Protein AF-A0A2N0NJS9-F1 (afdb_monomer_lite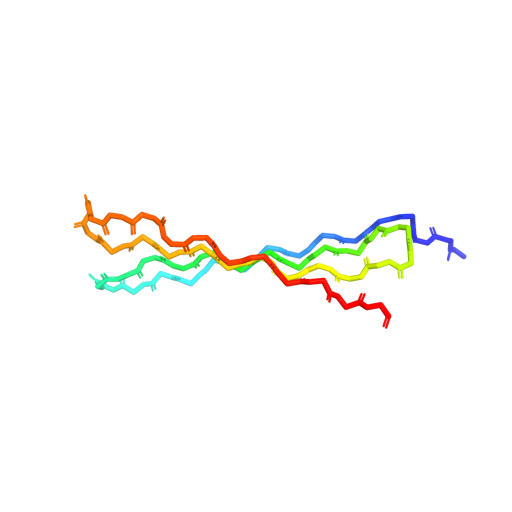)

Radius of gyration: 13.31 Å; chains: 1; bounding box: 30×21×36 Å

pLDDT: mean 82.15, std 10.37, range [49.16, 91.94]

Foldseek 3Di:
DDDQKDWDWDWDDDPFKIKIWIWMDHPNKIKIWIWMDGPPPDIDIDIDIDD

Secondary structure (DSSP, 8-state):
----EEEEEEEEE-SS-EEEEEEEEETTEEEEEEEEE-TTS--EEEEEEE-

Organism: NCBI:txid588596

Structure (mmCIF, N/CA/C/O backbone):
data_AF-A0A2N0NJS9-F1
#
_entry.id   AF-A0A2N0NJS9-F1
#
loop_
_atom_site.group_PDB
_atom_site.id
_atom_site.type_symbol
_atom_site.label_atom_id
_atom_site.label_alt_id
_atom_site.label_comp_id
_atom_site.label_asym_id
_atom_site.label_entity_id
_atom_site.label_seq_id
_atom_site.pdbx_PDB_ins_code
_atom_site.Cartn_x
_atom_site.Cartn_y
_atom_site.Cartn_z
_atom_site.occupancy
_atom_site.B_iso_or_equiv
_atom_site.auth_seq_id
_atom_site.auth_comp_id
_atom_site.auth_asym_id
_atom_site.auth_atom_id
_atom_site.pdbx_PDB_model_num
ATOM 1 N N . MET A 1 1 ? 19.700 9.816 -14.226 1.00 49.16 1 MET A N 1
ATOM 2 C CA . MET A 1 1 ? 19.537 8.711 -13.258 1.00 49.16 1 MET A CA 1
ATOM 3 C C . MET A 1 1 ? 18.190 8.065 -13.555 1.00 49.16 1 MET A C 1
ATOM 5 O O . MET A 1 1 ? 17.194 8.773 -13.499 1.00 49.16 1 MET A O 1
ATOM 9 N N . GLN A 1 2 ? 18.162 6.802 -13.983 1.00 67.94 2 GLN A N 1
ATOM 10 C CA . GLN A 1 2 ? 16.926 6.065 -14.270 1.00 67.94 2 GLN A CA 1
ATOM 11 C C . GLN A 1 2 ? 16.528 5.300 -13.002 1.00 67.94 2 GLN A C 1
ATOM 13 O O . GLN A 1 2 ? 17.364 4.617 -12.419 1.00 67.94 2 GLN A O 1
ATOM 18 N N . VAL A 1 3 ? 15.293 5.474 -12.528 1.00 67.81 3 VAL A N 1
ATOM 19 C CA . VAL A 1 3 ? 14.768 4.746 -11.362 1.00 67.81 3 VAL A CA 1
ATOM 20 C C . VAL A 1 3 ? 13.932 3.584 -11.886 1.00 67.81 3 VAL A C 1
ATOM 22 O O . VAL A 1 3 ? 12.809 3.787 -12.342 1.00 67.81 3 VAL A O 1
ATOM 25 N N . ASP A 1 4 ? 14.489 2.374 -11.851 1.00 77.12 4 ASP A N 1
ATOM 26 C CA . ASP A 1 4 ? 13.848 1.177 -12.420 1.00 77.12 4 ASP A CA 1
ATOM 27 C C . ASP A 1 4 ? 12.727 0.612 -11.536 1.00 77.12 4 ASP A C 1
ATOM 29 O O . ASP A 1 4 ? 11.797 -0.043 -12.016 1.00 77.12 4 ASP A O 1
ATOM 33 N N . SER A 1 5 ? 12.797 0.877 -10.231 1.00 80.12 5 SER A N 1
ATOM 34 C CA . SER A 1 5 ? 11.710 0.609 -9.296 1.00 80.12 5 SER A CA 1
ATOM 35 C C . SER A 1 5 ? 11.846 1.455 -8.037 1.00 80.12 5 SER A C 1
ATOM 37 O O . SER A 1 5 ? 12.948 1.849 -7.654 1.00 80.12 5 SER A O 1
ATOM 39 N N . LEU A 1 6 ? 10.715 1.725 -7.393 1.00 86.25 6 LEU A N 1
ATOM 40 C CA . LEU A 1 6 ? 10.648 2.473 -6.144 1.00 86.25 6 LEU A CA 1
ATOM 41 C C . LEU A 1 6 ? 9.656 1.770 -5.223 1.00 86.25 6 LEU A C 1
ATOM 43 O O . LEU A 1 6 ? 8.538 1.495 -5.648 1.00 86.25 6 LEU A O 1
ATOM 47 N N . ASN A 1 7 ? 10.059 1.484 -3.987 1.00 86.62 7 ASN A N 1
ATOM 48 C CA . ASN A 1 7 ? 9.217 0.835 -2.987 1.00 86.62 7 ASN A CA 1
ATOM 49 C C . ASN A 1 7 ? 9.173 1.702 -1.730 1.00 86.62 7 ASN A C 1
ATOM 51 O O . ASN A 1 7 ? 10.214 1.995 -1.145 1.00 86.62 7 ASN A O 1
ATOM 55 N N . PHE A 1 8 ? 7.972 2.046 -1.282 1.00 89.00 8 PHE A N 1
ATOM 56 C CA . PHE A 1 8 ? 7.734 2.655 0.018 1.00 89.00 8 PHE A CA 1
ATOM 57 C C . PHE A 1 8 ? 6.809 1.761 0.829 1.00 89.00 8 PHE A C 1
ATOM 59 O O . PHE A 1 8 ? 5.741 1.365 0.363 1.00 89.00 8 PHE A O 1
ATOM 66 N N . ARG A 1 9 ? 7.217 1.461 2.061 1.00 91.62 9 ARG A N 1
ATOM 67 C CA . ARG A 1 9 ? 6.403 0.723 3.024 1.00 91.62 9 ARG A CA 1
ATOM 68 C C . ARG A 1 9 ? 6.165 1.603 4.237 1.00 91.62 9 ARG A C 1
ATOM 70 O O . ARG A 1 9 ? 7.120 2.067 4.855 1.00 91.62 9 ARG A O 1
ATOM 77 N N . ILE A 1 10 ? 4.898 1.818 4.568 1.00 90.19 10 ILE A N 1
ATOM 78 C CA . ILE A 1 10 ? 4.478 2.555 5.757 1.00 90.19 10 ILE A CA 1
ATOM 79 C C . ILE A 1 10 ? 3.595 1.629 6.579 1.00 90.19 10 ILE A C 1
ATOM 81 O O . ILE A 1 10 ? 2.509 1.237 6.151 1.00 90.19 10 ILE A O 1
ATOM 85 N N . THR A 1 11 ? 4.051 1.302 7.780 1.00 90.06 11 THR A N 1
ATOM 86 C CA . THR A 1 11 ? 3.278 0.510 8.734 1.00 90.06 11 THR A CA 1
ATOM 87 C C . THR A 1 11 ? 2.716 1.441 9.797 1.00 90.06 11 THR A C 1
ATOM 89 O O . THR A 1 11 ? 3.463 2.146 10.471 1.00 90.06 11 THR A O 1
ATOM 92 N N . THR A 1 12 ? 1.397 1.445 9.957 1.00 88.56 12 THR A N 1
ATOM 93 C CA . THR A 1 12 ? 0.710 2.172 11.029 1.00 88.56 12 THR A CA 1
ATOM 94 C C . THR A 1 12 ? 0.101 1.172 12.000 1.00 88.56 12 THR A C 1
ATOM 96 O O . THR A 1 12 ? -0.774 0.391 11.626 1.00 88.56 12 THR A O 1
ATOM 99 N N . ALA A 1 13 ? 0.558 1.210 13.251 1.00 86.62 13 ALA A N 1
ATOM 100 C CA . ALA A 1 13 ? 0.059 0.368 14.329 1.00 86.62 13 ALA A CA 1
ATOM 101 C C . ALA A 1 13 ? -0.826 1.185 15.280 1.00 86.62 13 ALA A C 1
ATOM 103 O O . ALA A 1 13 ? -0.456 2.273 15.721 1.00 86.62 13 ALA A O 1
ATOM 104 N N . SER A 1 14 ? -1.994 0.649 15.612 1.00 86.69 14 SER A N 1
ATOM 105 C CA . SER A 1 14 ? -2.902 1.163 16.637 1.00 86.69 14 SER A CA 1
ATOM 106 C C . SER A 1 14 ? -3.233 0.042 17.620 1.00 86.69 14 SER A C 1
ATOM 108 O O . SER A 1 14 ? -3.156 -1.134 17.271 1.00 86.69 14 SER A O 1
ATOM 110 N N . LYS A 1 15 ? -3.679 0.386 18.838 1.00 79.88 15 LYS A N 1
ATOM 111 C CA . LYS A 1 15 ? -4.106 -0.591 19.862 1.00 79.88 15 LYS A CA 1
ATOM 112 C C . LYS A 1 15 ? -5.153 -1.596 19.353 1.00 79.88 15 LYS A C 1
ATOM 114 O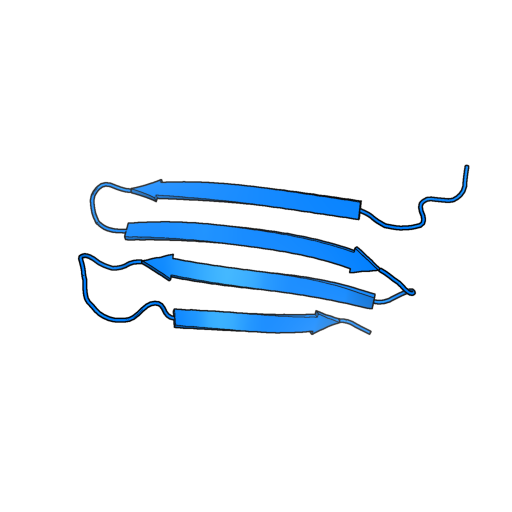 O . LYS A 1 15 ? -5.320 -2.649 19.952 1.00 79.88 15 LYS A O 1
ATOM 119 N N . VAL A 1 16 ? -5.871 -1.257 18.280 1.00 79.50 16 VAL A N 1
ATOM 120 C CA . VAL A 1 16 ? -6.982 -2.047 17.731 1.00 79.50 16 VAL A CA 1
ATOM 121 C C . VAL A 1 16 ? -6.611 -2.757 16.421 1.00 79.50 16 VAL A C 1
ATOM 123 O O . VAL A 1 16 ? -7.221 -3.771 16.087 1.00 79.50 16 VAL A O 1
ATOM 126 N N . LYS A 1 17 ? -5.667 -2.212 15.640 1.00 82.38 17 LYS A N 1
ATOM 127 C CA . LYS A 1 17 ? -5.429 -2.608 14.241 1.00 82.38 17 LYS A CA 1
ATOM 128 C C . LYS A 1 17 ? -3.985 -2.339 13.836 1.00 82.38 17 LYS A C 1
ATOM 130 O O . LYS A 1 17 ? -3.468 -1.262 14.132 1.00 82.38 17 LYS A O 1
ATOM 135 N N . ASN A 1 18 ? -3.393 -3.261 13.085 1.00 87.44 18 ASN A N 1
ATOM 136 C CA . ASN A 1 18 ? -2.171 -2.999 12.327 1.00 87.44 18 ASN A CA 1
ATOM 137 C C . ASN A 1 18 ? -2.537 -2.829 10.856 1.00 87.44 18 ASN A C 1
ATOM 139 O O . ASN A 1 18 ? -3.301 -3.629 10.320 1.00 87.44 18 ASN A O 1
ATOM 143 N N . VAL A 1 19 ? -2.017 -1.779 10.224 1.00 89.56 19 VAL A N 1
ATOM 144 C CA . VAL A 1 19 ? -2.226 -1.510 8.800 1.00 89.56 19 VAL A CA 1
ATOM 145 C C . VAL A 1 19 ? -0.874 -1.348 8.122 1.00 89.56 19 VAL A C 1
ATOM 147 O O . VAL A 1 19 ? -0.056 -0.528 8.543 1.00 89.56 19 VAL A O 1
ATOM 150 N N . GLU A 1 20 ? -0.649 -2.111 7.061 1.00 90.44 20 GLU A N 1
ATOM 151 C CA . GLU A 1 20 ? 0.508 -1.978 6.187 1.00 90.44 20 GLU A CA 1
ATOM 152 C C . GLU A 1 20 ? 0.088 -1.346 4.861 1.00 90.44 20 GLU A C 1
ATOM 154 O O . GLU A 1 20 ? -0.802 -1.846 4.173 1.00 90.44 20 GLU A O 1
ATOM 159 N N . HIS A 1 21 ? 0.758 -0.254 4.499 1.00 89.44 21 HIS A N 1
ATOM 160 C CA . HIS A 1 21 ? 0.615 0.420 3.215 1.00 89.44 21 HIS A CA 1
ATOM 161 C C . HIS A 1 21 ? 1.894 0.188 2.408 1.00 89.44 21 HIS A C 1
ATOM 163 O O . HIS A 1 21 ? 2.992 0.512 2.869 1.00 89.44 21 HIS A O 1
ATOM 169 N N . ILE A 1 22 ? 1.764 -0.368 1.208 1.00 90.88 22 ILE A N 1
ATOM 170 C CA . ILE A 1 22 ? 2.871 -0.614 0.282 1.00 90.88 22 ILE A CA 1
ATOM 171 C C . ILE A 1 22 ? 2.585 0.165 -0.994 1.00 90.88 22 ILE A C 1
ATOM 173 O O . ILE A 1 22 ? 1.630 -0.135 -1.704 1.00 90.88 22 ILE A O 1
ATOM 177 N N . LEU A 1 23 ? 3.422 1.149 -1.297 1.00 91.25 23 LEU A N 1
ATOM 178 C CA . LEU A 1 23 ? 3.419 1.842 -2.577 1.00 91.25 23 LEU A CA 1
ATOM 179 C C . LEU A 1 23 ? 4.622 1.352 -3.375 1.00 91.25 23 LEU A C 1
ATOM 181 O O . LEU A 1 23 ? 5.757 1.537 -2.934 1.00 91.25 23 LEU A O 1
ATOM 185 N N . PHE A 1 24 ? 4.399 0.738 -4.534 1.00 90.31 24 PHE A N 1
ATOM 186 C CA . PHE A 1 24 ? 5.499 0.365 -5.415 1.00 90.31 24 PHE A CA 1
ATOM 187 C C . PHE A 1 24 ? 5.282 0.809 -6.853 1.00 90.31 24 PHE A C 1
ATOM 189 O O . PHE A 1 24 ? 4.196 0.671 -7.410 1.00 90.31 24 PHE A O 1
ATOM 196 N N . TYR A 1 25 ? 6.337 1.345 -7.456 1.00 90.56 25 TYR A N 1
ATOM 197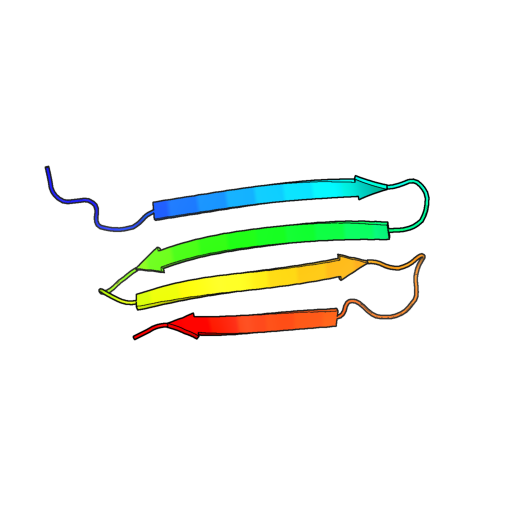 C CA . TYR A 1 25 ? 6.377 1.744 -8.855 1.00 90.56 25 TYR A CA 1
ATOM 198 C C . TYR A 1 25 ? 7.308 0.810 -9.621 1.00 90.56 25 TYR A C 1
ATOM 200 O O . TYR A 1 25 ? 8.472 0.641 -9.249 1.00 90.56 25 TYR A O 1
ATOM 208 N N . ARG A 1 26 ? 6.795 0.197 -10.689 1.00 85.81 26 ARG A N 1
ATOM 209 C CA . ARG A 1 26 ? 7.559 -0.684 -11.582 1.00 85.81 26 ARG A CA 1
ATOM 210 C C . ARG A 1 26 ? 6.928 -0.680 -12.970 1.00 85.81 26 ARG A C 1
ATOM 212 O O . ARG A 1 26 ? 5.707 -0.712 -13.077 1.00 85.81 26 ARG A O 1
ATOM 219 N N . GLN A 1 27 ? 7.751 -0.687 -14.025 1.00 87.44 27 GLN A N 1
ATOM 220 C CA . GLN A 1 27 ? 7.287 -0.780 -15.424 1.00 87.44 27 GLN A CA 1
ATOM 221 C C . GLN A 1 27 ? 6.184 0.245 -15.762 1.00 87.44 27 GLN A C 1
ATOM 223 O O . GLN A 1 27 ? 5.119 -0.116 -16.258 1.00 87.44 27 GLN A O 1
ATOM 228 N N . HIS A 1 28 ? 6.412 1.520 -15.434 1.00 87.12 28 HIS A N 1
ATOM 229 C CA . HIS A 1 28 ? 5.448 2.610 -15.662 1.00 87.12 28 HIS A CA 1
ATOM 230 C C . HIS A 1 28 ? 4.083 2.425 -14.988 1.00 87.12 28 HIS A C 1
ATOM 232 O O . HIS A 1 28 ? 3.116 3.072 -15.363 1.00 87.12 28 HIS A O 1
ATOM 238 N N . THR A 1 29 ? 3.993 1.552 -13.986 1.00 87.31 29 THR A N 1
ATOM 239 C CA . THR A 1 29 ? 2.767 1.311 -13.232 1.00 87.31 29 THR A CA 1
ATOM 240 C C . THR A 1 29 ? 3.009 1.581 -11.754 1.00 87.31 29 THR A C 1
ATOM 242 O O . THR A 1 29 ? 3.987 1.088 -11.181 1.00 87.31 29 THR A O 1
ATOM 245 N N . LEU A 1 30 ? 2.098 2.330 -11.131 1.00 90.69 30 LEU A N 1
ATOM 246 C CA . LEU A 1 30 ? 2.075 2.547 -9.688 1.00 90.69 30 LEU A CA 1
ATOM 247 C C . LEU A 1 30 ? 1.046 1.616 -9.040 1.00 90.69 30 LEU A C 1
ATOM 249 O O . LEU A 1 30 ? -0.100 1.528 -9.483 1.00 90.69 30 LEU A O 1
ATOM 253 N N . TYR A 1 31 ? 1.452 0.941 -7.974 1.00 91.94 31 TYR A N 1
ATOM 254 C CA . TYR A 1 31 ? 0.623 0.011 -7.221 1.00 91.94 31 TYR A CA 1
ATOM 255 C C . TYR A 1 31 ? 0.521 0.463 -5.770 1.00 91.94 31 TYR A C 1
ATOM 257 O O . TYR A 1 31 ? 1.540 0.752 -5.142 1.00 91.94 31 TYR A O 1
ATOM 265 N N . LEU A 1 32 ? -0.699 0.469 -5.235 1.00 90.50 32 LEU A N 1
ATOM 266 C CA . LEU A 1 32 ? -0.976 0.674 -3.816 1.00 90.50 32 LEU A CA 1
ATOM 267 C C . LEU A 1 32 ? -1.572 -0.609 -3.232 1.00 90.50 32 LEU A C 1
ATOM 269 O O . LEU A 1 32 ? -2.680 -1.004 -3.593 1.00 90.50 32 LEU A O 1
ATOM 273 N N . GLY A 1 33 ? -0.830 -1.255 -2.340 1.00 90.56 33 GLY A N 1
ATOM 274 C CA . GLY A 1 33 ? -1.293 -2.361 -1.511 1.00 90.56 33 GLY A CA 1
ATOM 275 C C . GLY A 1 33 ? -1.635 -1.874 -0.107 1.00 90.56 33 GLY A C 1
ATOM 276 O O . GLY A 1 33 ? -0.839 -1.166 0.509 1.00 90.56 33 GLY A O 1
ATOM 277 N N . ILE A 1 34 ? -2.802 -2.261 0.404 1.00 89.56 34 ILE A N 1
ATOM 278 C CA . ILE A 1 34 ? -3.221 -2.015 1.788 1.00 89.56 34 ILE A CA 1
ATOM 279 C C . ILE A 1 34 ? -3.588 -3.360 2.409 1.00 89.56 34 ILE A C 1
ATOM 281 O O . ILE A 1 34 ? -4.422 -4.085 1.866 1.00 89.56 34 ILE A O 1
ATOM 285 N N . SER A 1 35 ? -2.962 -3.680 3.537 1.00 88.06 35 SER A N 1
ATOM 286 C CA . SER A 1 35 ? -3.240 -4.868 4.344 1.00 88.06 35 SER 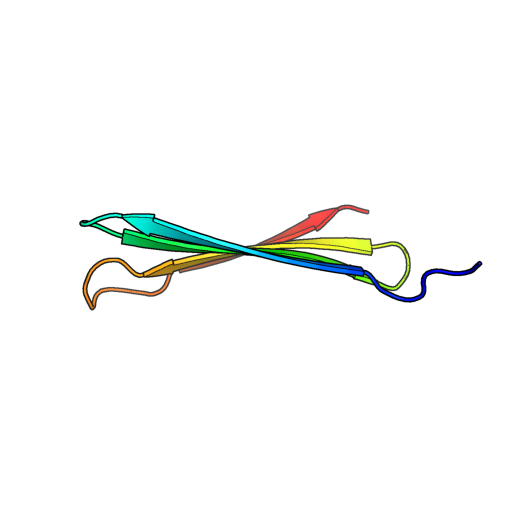A CA 1
ATOM 287 C C . SER A 1 35 ? -3.607 -4.426 5.756 1.00 88.06 35 SER A C 1
ATOM 289 O O . SER A 1 35 ? -2.960 -3.539 6.313 1.00 88.06 35 SER A O 1
ATOM 291 N N . MET A 1 36 ? -4.669 -4.993 6.326 1.00 87.69 36 MET A N 1
ATOM 292 C CA . MET A 1 36 ? -5.118 -4.672 7.680 1.00 87.69 36 MET A CA 1
ATOM 293 C C . MET A 1 36 ? -5.368 -5.945 8.477 1.00 87.69 36 MET A C 1
ATOM 295 O O . MET A 1 36 ? -6.257 -6.729 8.140 1.00 87.69 36 MET A O 1
ATOM 299 N N . ASP A 1 37 ? -4.655 -6.070 9.592 1.00 84.12 37 ASP A N 1
ATOM 300 C CA . ASP A 1 37 ? -4.853 -7.126 10.573 1.00 84.12 37 ASP A CA 1
ATOM 301 C C . ASP A 1 37 ? -5.712 -6.606 11.730 1.00 84.12 37 ASP A C 1
ATOM 303 O O . ASP A 1 37 ? -5.298 -5.754 12.528 1.00 84.12 37 ASP A O 1
ATOM 307 N N . VAL A 1 38 ? -6.931 -7.139 11.835 1.00 77.50 38 VAL A N 1
ATOM 308 C CA . VAL A 1 38 ? -7.821 -6.926 12.981 1.00 77.50 38 VAL A CA 1
ATOM 309 C C . VAL A 1 38 ? -7.770 -8.173 13.846 1.00 77.50 38 VAL A C 1
ATOM 311 O O . VAL A 1 38 ? -8.292 -9.205 13.447 1.00 77.50 38 VAL A O 1
ATOM 314 N N . ASN A 1 39 ? -7.113 -8.080 15.004 1.00 67.38 39 ASN A N 1
ATOM 315 C CA . ASN A 1 39 ? -7.088 -9.065 16.095 1.00 67.38 39 ASN A CA 1
ATOM 316 C C . ASN A 1 39 ? -7.577 -10.493 15.710 1.00 67.38 39 ASN A C 1
ATOM 318 O O . ASN A 1 39 ? -8.727 -10.854 15.954 1.00 67.38 39 ASN A O 1
ATOM 322 N N . LYS A 1 40 ? -6.703 -11.285 15.063 1.00 58.66 40 LYS A N 1
ATOM 323 C CA . LYS A 1 40 ? -6.908 -12.686 14.607 1.00 58.66 40 LYS A CA 1
ATOM 324 C C . LYS A 1 40 ? -8.068 -12.975 13.630 1.00 58.66 40 LYS A C 1
ATOM 326 O O . LYS A 1 40 ? -8.284 -14.141 13.308 1.00 58.66 40 LYS A O 1
ATOM 331 N N . SER A 1 41 ? -8.783 -11.981 13.110 1.00 62.31 41 SER A N 1
ATOM 332 C CA . SER A 1 41 ? -9.917 -12.192 12.204 1.00 62.31 41 SER A CA 1
ATOM 333 C C . SER A 1 41 ? -9.714 -11.461 10.877 1.00 62.31 41 SER A C 1
ATOM 335 O O . SER A 1 41 ? -9.844 -10.245 10.803 1.00 62.31 41 SER A O 1
ATOM 337 N N . ARG A 1 42 ? -9.402 -12.256 9.842 1.00 60.81 42 ARG A N 1
ATOM 338 C CA . ARG A 1 42 ? -9.280 -11.922 8.407 1.00 60.81 42 ARG A CA 1
ATOM 339 C C . ARG A 1 42 ? -8.369 -10.741 8.048 1.00 60.81 42 ARG A C 1
ATOM 341 O O . ARG A 1 42 ? -8.724 -9.579 8.2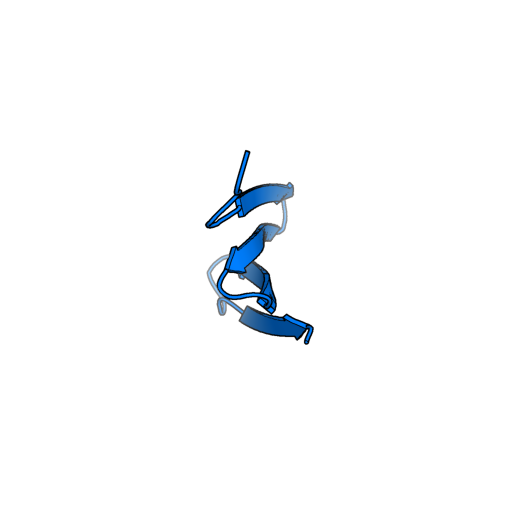04 1.00 60.81 42 ARG A O 1
ATOM 348 N N . ASN A 1 43 ? -7.243 -11.085 7.422 1.00 65.75 43 ASN A N 1
ATOM 349 C CA . ASN A 1 43 ? -6.396 -10.141 6.708 1.00 65.75 43 ASN A CA 1
ATOM 350 C C . ASN A 1 43 ? -7.109 -9.696 5.415 1.00 65.75 43 ASN A C 1
ATOM 352 O O . ASN A 1 43 ? -7.359 -10.516 4.526 1.00 65.75 43 ASN A O 1
ATOM 356 N N . ASN A 1 44 ? -7.491 -8.421 5.341 1.00 60.56 44 ASN A N 1
ATOM 357 C CA . ASN A 1 44 ? -8.103 -7.839 4.148 1.00 60.56 44 ASN A CA 1
ATOM 358 C C . ASN A 1 44 ? -7.010 -7.158 3.326 1.00 60.56 44 ASN A C 1
ATOM 360 O O . ASN A 1 44 ? -6.507 -6.108 3.725 1.00 60.56 44 ASN A O 1
ATOM 364 N N . ASN A 1 45 ? -6.671 -7.751 2.180 1.00 78.12 45 ASN A N 1
ATOM 365 C CA . ASN A 1 45 ? -5.687 -7.206 1.251 1.00 78.12 45 ASN A CA 1
ATOM 366 C C . ASN A 1 45 ? -6.406 -6.585 0.052 1.00 78.12 45 ASN A C 1
ATOM 368 O O . ASN A 1 45 ? -7.095 -7.287 -0.687 1.00 78.12 45 ASN A O 1
ATOM 372 N N . LEU A 1 46 ? -6.225 -5.281 -0.149 1.00 82.25 46 LEU A N 1
ATOM 373 C CA . LEU A 1 46 ? -6.667 -4.569 -1.347 1.00 82.25 46 LEU A CA 1
ATOM 374 C C . LEU A 1 46 ? -5.435 -4.115 -2.132 1.00 82.25 46 LEU A C 1
ATOM 376 O O . LEU A 1 46 ? -4.553 -3.461 -1.575 1.00 82.25 46 LEU A O 1
ATOM 380 N N . LEU A 1 47 ? -5.384 -4.459 -3.420 1.00 86.69 47 LEU A N 1
ATOM 381 C CA . LEU A 1 47 ? -4.346 -4.015 -4.346 1.00 86.69 47 LEU A CA 1
ATOM 382 C C . LEU A 1 47 ? -4.988 -3.208 -5.473 1.00 86.69 47 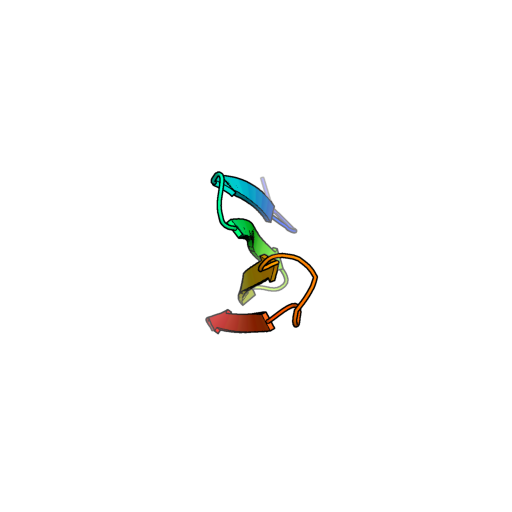LEU A C 1
ATOM 384 O O . LEU A 1 47 ? -5.818 -3.733 -6.215 1.00 86.69 47 LEU A O 1
ATOM 388 N N . THR A 1 48 ? -4.561 -1.958 -5.621 1.00 84.50 48 THR A N 1
ATOM 389 C CA . THR A 1 48 ? -5.054 -1.044 -6.656 1.00 84.50 48 THR A CA 1
ATOM 390 C C . THR A 1 48 ? -3.910 -0.643 -7.583 1.00 84.50 48 THR A C 1
ATOM 392 O O . THR A 1 48 ? -2.826 -0.281 -7.121 1.00 84.50 48 THR A O 1
ATOM 395 N N . LYS A 1 49 ? -4.153 -0.712 -8.897 1.00 89.12 49 LYS A N 1
ATOM 396 C CA . LYS A 1 49 ? -3.217 -0.321 -9.960 1.00 89.12 49 LYS A CA 1
ATOM 397 C C . LYS A 1 49 ? -3.642 1.019 -10.563 1.00 89.12 49 LYS A C 1
ATOM 399 O O . LYS A 1 49 ? -4.804 1.177 -10.925 1.00 89.12 49 LYS A O 1
ATOM 404 N N . PHE A 1 50 ? -2.684 1.926 -10.730 1.00 82.06 50 PHE A N 1
ATOM 405 C CA . PHE A 1 50 ? -2.842 3.183 -11.459 1.00 82.06 50 PHE A CA 1
ATOM 406 C C . PHE A 1 50 ? -1.986 3.120 -12.730 1.00 82.06 50 PHE A C 1
ATOM 408 O O . PHE A 1 50 ? -0.794 2.801 -12.657 1.00 82.06 50 PHE A O 1
ATOM 415 N N . SER A 1 51 ? -2.621 3.354 -13.879 1.00 73.50 51 SER A N 1
ATOM 416 C CA . SER A 1 51 ? -2.003 3.419 -15.211 1.00 73.50 51 SER A CA 1
ATOM 417 C C . SER A 1 51 ? -1.917 4.853 -15.696 1.00 73.50 51 SER A C 1
ATOM 419 O O . SER A 1 51 ? -2.961 5.532 -15.562 1.00 73.50 51 SER A O 1
#

Sequence (51 aa):
MQVDSLNFRITTASKVKNVEHILFYRQHTLYLGISMDVNKSRNNNLLTKFS